Protein AF-A0A347Z9I4-F1 (afdb_monomer_lite)

Sequence (67 aa):
VQEVEAKNLPRGCPDVPFTLTRNNCGISGDGDCKKNYLKKKDKNKTFLSCECKESHEGQFCHCRYKC

pLDDT: mean 78.81, std 12.55, range [41.91, 91.25]

Secondary structure (DSSP, 8-state):
-----TT-S--EEEPPPB--SSS--TTTHHHHHHHHHHHHS-TTS-EEEEEEEEETTEEEEEEEEE-

Structure (mmCIF, N/CA/C/O backbone):
data_AF-A0A347Z9I4-F1
#
_entry.id   AF-A0A347Z9I4-F1
#
loop_
_atom_site.group_PDB
_atom_site.id
_atom_site.type_symbol
_atom_site.label_atom_id
_atom_site.label_alt_id
_atom_site.label_comp_id
_atom_site.label_asym_id
_atom_site.label_entity_id
_atom_site.label_seq_id
_atom_site.pdbx_PDB_ins_code
_atom_site.Cartn_x
_atom_site.Cartn_y
_atom_site.Cartn_z
_atom_site.occupancy
_atom_site.B_iso_or_equiv
_atom_site.auth_seq_id
_atom_site.auth_comp_id
_atom_site.auth_asym_id
_atom_site.auth_atom_id
_atom_site.pdbx_PDB_model_num
ATOM 1 N N . VAL A 1 1 ? 8.777 -25.683 20.983 1.00 44.44 1 VAL A N 1
ATOM 2 C CA . VAL A 1 1 ? 7.881 -25.320 19.861 1.00 44.44 1 VAL A CA 1
ATOM 3 C C . VAL A 1 1 ? 7.462 -23.876 20.069 1.00 44.44 1 VAL A C 1
ATOM 5 O O . VAL A 1 1 ? 6.860 -23.581 21.089 1.00 44.44 1 VAL A O 1
ATOM 8 N N . GLN A 1 2 ? 7.915 -22.967 19.203 1.00 41.91 2 GLN A N 1
ATOM 9 C CA . GLN A 1 2 ? 7.610 -21.538 19.295 1.00 41.91 2 GLN A CA 1
ATOM 10 C C . GLN A 1 2 ? 6.213 -21.284 18.710 1.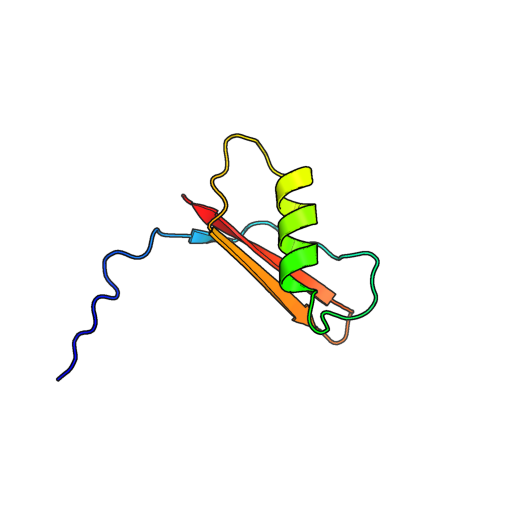00 41.91 2 GLN A C 1
ATOM 12 O O . GLN A 1 2 ? 6.065 -21.168 17.498 1.00 41.91 2 GLN A O 1
ATOM 17 N N . GLU A 1 3 ? 5.184 -21.199 19.551 1.00 49.75 3 GLU A N 1
ATOM 18 C CA . GLU A 1 3 ? 3.890 -20.627 19.157 1.00 49.75 3 GLU A CA 1
ATOM 19 C C . GLU A 1 3 ? 3.963 -19.106 19.330 1.00 49.75 3 GLU A C 1
ATOM 21 O O . GLU A 1 3 ? 3.509 -18.535 20.320 1.00 49.75 3 GLU A O 1
ATOM 26 N N . VAL A 1 4 ? 4.624 -18.444 18.378 1.00 54.91 4 VAL A N 1
ATOM 27 C CA . VAL A 1 4 ? 4.730 -16.981 18.331 1.00 54.91 4 VAL A CA 1
ATOM 28 C C . VAL A 1 4 ? 3.363 -16.410 17.960 1.00 54.91 4 VAL A C 1
ATOM 30 O O . VAL A 1 4 ? 2.986 -16.423 16.795 1.00 54.91 4 VAL A O 1
ATOM 33 N N . GLU A 1 5 ? 2.601 -15.986 18.969 1.00 50.66 5 GLU A N 1
ATOM 34 C CA . GLU A 1 5 ? 1.724 -14.799 19.024 1.00 50.66 5 GLU A CA 1
ATOM 35 C C . GLU A 1 5 ? 1.034 -14.275 17.737 1.00 50.66 5 GLU A C 1
ATOM 37 O O . GLU A 1 5 ? 0.746 -13.089 17.600 1.00 50.66 5 GLU A O 1
ATOM 42 N N . ALA A 1 6 ? 0.630 -15.136 16.803 1.00 54.00 6 ALA A N 1
ATOM 43 C CA . ALA A 1 6 ? -0.116 -14.720 15.611 1.00 54.00 6 ALA A CA 1
ATOM 44 C C . ALA A 1 6 ? -1.582 -14.321 15.904 1.00 54.00 6 ALA A C 1
ATOM 46 O O . ALA A 1 6 ? -2.345 -14.033 14.983 1.00 54.00 6 ALA A O 1
ATOM 47 N N . LYS A 1 7 ? -2.012 -14.320 17.175 1.00 52.47 7 LYS A N 1
ATOM 48 C CA . LYS A 1 7 ? -3.429 -14.199 17.562 1.00 52.47 7 LYS A CA 1
ATOM 49 C C . LYS A 1 7 ? -3.937 -12.763 17.755 1.00 52.47 7 LYS A C 1
ATOM 51 O O . LYS A 1 7 ? -5.145 -12.596 17.862 1.00 52.47 7 LYS A O 1
ATOM 56 N N . ASN A 1 8 ? -3.076 -11.739 17.743 1.00 56.91 8 ASN A N 1
ATOM 57 C CA . ASN A 1 8 ? -3.477 -10.345 18.016 1.00 56.91 8 ASN A CA 1
ATOM 58 C C . ASN A 1 8 ? -3.097 -9.326 16.929 1.00 56.91 8 ASN A C 1
ATOM 60 O O . ASN A 1 8 ? -3.127 -8.119 17.175 1.00 56.91 8 ASN A O 1
ATOM 64 N N . LEU A 1 9 ? -2.767 -9.762 15.710 1.00 60.91 9 LEU A N 1
ATOM 65 C CA . LEU A 1 9 ? -2.648 -8.807 14.607 1.00 60.91 9 LEU A CA 1
ATOM 66 C C . LEU A 1 9 ? -4.058 -8.357 14.189 1.00 60.91 9 LEU A C 1
ATOM 68 O O . LEU A 1 9 ? -4.907 -9.212 13.921 1.00 60.91 9 LEU A O 1
ATOM 72 N N . PRO A 1 10 ? -4.342 -7.039 14.135 1.00 65.56 10 PRO A N 1
ATOM 73 C CA . PRO A 1 10 ? -5.652 -6.547 13.729 1.00 65.56 10 PRO A CA 1
ATOM 74 C C . PRO A 1 10 ? -5.997 -7.116 12.353 1.00 65.56 10 PRO A C 1
ATOM 76 O O . PRO A 1 10 ? -5.184 -7.059 11.425 1.00 65.56 10 PRO A O 1
ATOM 79 N N . ARG A 1 11 ? -7.199 -7.691 12.227 1.00 75.56 11 ARG A N 1
ATOM 80 C CA . ARG A 1 11 ? -7.655 -8.332 10.993 1.00 75.56 11 ARG A CA 1
ATOM 81 C C . ARG A 1 11 ? -7.772 -7.274 9.897 1.00 75.56 11 ARG A C 1
ATOM 83 O O . ARG A 1 11 ? -8.753 -6.546 9.804 1.00 75.56 11 ARG A O 1
ATOM 90 N N . GLY A 1 12 ? -6.731 -7.170 9.078 1.00 81.44 12 GLY A N 1
ATOM 91 C CA . GLY A 1 12 ? -6.691 -6.215 7.984 1.00 81.44 12 GLY A CA 1
ATOM 92 C C . GLY A 1 12 ? -7.495 -6.707 6.791 1.00 81.44 12 GLY A C 1
ATOM 93 O O . GLY A 1 12 ? -7.185 -7.770 6.244 1.00 81.44 12 GLY A O 1
ATOM 94 N N . CYS A 1 13 ? -8.470 -5.921 6.360 1.00 87.12 13 CYS A N 1
ATOM 95 C CA . CYS A 1 13 ? -9.194 -6.140 5.119 1.00 87.12 13 CYS A CA 1
ATOM 96 C C . CYS A 1 13 ? -8.435 -5.502 3.952 1.00 87.12 13 CYS A C 1
ATOM 98 O O . CYS A 1 13 ? -7.968 -4.367 4.091 1.00 87.12 13 CYS A O 1
ATOM 100 N N . PRO A 1 14 ? -8.258 -6.223 2.831 1.00 88.00 14 PRO A N 1
ATOM 101 C CA . PRO A 1 14 ? -7.694 -5.634 1.626 1.00 88.00 14 PRO A CA 1
ATOM 102 C C . PRO A 1 14 ? -8.658 -4.581 1.070 1.00 88.00 14 PRO A C 1
ATOM 104 O O . PRO A 1 14 ? -9.866 -4.806 1.018 1.00 88.00 14 PRO A O 1
ATOM 107 N N . ASP A 1 15 ? -8.120 -3.434 0.671 1.00 87.94 15 ASP A N 1
ATOM 108 C CA . ASP A 1 15 ? -8.841 -2.457 -0.142 1.00 87.94 15 ASP A CA 1
ATOM 109 C C . ASP A 1 15 ? -8.613 -2.734 -1.636 1.00 87.94 15 ASP A C 1
ATOM 111 O O . ASP A 1 15 ? -7.796 -3.583 -2.014 1.00 87.94 15 ASP A O 1
ATOM 115 N N . VAL A 1 16 ? -9.342 -2.017 -2.489 1.00 85.81 16 VAL A N 1
ATOM 116 C CA . VAL A 1 16 ? -9.226 -2.143 -3.943 1.00 85.81 16 VAL A CA 1
ATOM 117 C C . VAL A 1 16 ? -7.817 -1.712 -4.378 1.00 85.81 16 VAL A C 1
ATOM 119 O O . VAL A 1 16 ? -7.389 -0.603 -4.034 1.00 85.81 16 VAL A O 1
ATOM 122 N N . PRO A 1 17 ? -7.082 -2.554 -5.132 1.00 86.19 17 PRO A N 1
ATOM 123 C CA . PRO A 1 17 ? -5.773 -2.185 -5.648 1.00 86.19 17 PRO A CA 1
ATOM 124 C C . PRO A 1 17 ? -5.857 -0.973 -6.577 1.00 86.19 17 PRO A C 1
ATOM 126 O O . PRO A 1 17 ? -6.808 -0.826 -7.343 1.00 86.19 17 PRO A O 1
ATOM 129 N N . PHE A 1 18 ? -4.841 -0.117 -6.546 1.00 87.25 18 PHE A N 1
ATOM 130 C CA . PHE A 1 18 ? -4.750 1.040 -7.438 1.00 87.25 18 PHE A CA 1
ATOM 131 C C . PHE A 1 18 ? -3.319 1.238 -7.928 1.00 87.25 18 PHE A C 1
ATOM 133 O O . PHE A 1 18 ? -2.370 0.822 -7.272 1.00 87.25 18 PHE A O 1
ATOM 140 N N . THR A 1 19 ? -3.148 1.900 -9.066 1.00 85.56 19 THR A N 1
ATOM 141 C CA . THR A 1 19 ? -1.827 2.177 -9.639 1.00 85.56 19 THR A CA 1
ATOM 142 C C . THR A 1 19 ? -1.324 3.559 -9.208 1.00 85.56 19 THR A C 1
ATOM 144 O O . THR A 1 19 ? -2.106 4.488 -8.973 1.00 85.56 19 THR A O 1
ATOM 147 N N . LEU A 1 20 ? -0.004 3.717 -9.084 1.00 77.19 20 LEU A N 1
ATOM 148 C CA . LEU A 1 20 ? 0.626 5.041 -9.005 1.00 77.19 20 LEU A CA 1
ATOM 149 C C . LEU A 1 20 ? 1.080 5.458 -10.401 1.00 77.19 20 LEU A C 1
ATOM 151 O O . LEU A 1 20 ? 1.424 4.609 -11.211 1.00 77.19 20 LEU A O 1
ATOM 155 N N . THR A 1 21 ? 1.160 6.766 -10.646 1.00 72.75 21 THR A N 1
ATOM 156 C CA . THR A 1 21 ? 1.614 7.346 -11.924 1.00 72.75 21 THR A CA 1
ATOM 157 C C . THR A 1 21 ? 3.102 7.110 -12.216 1.00 72.75 21 THR A C 1
ATOM 159 O O . THR A 1 21 ? 3.545 7.325 -13.337 1.00 72.75 21 THR A O 1
ATOM 162 N N . ARG A 1 22 ? 3.900 6.709 -11.216 1.00 66.94 22 ARG A N 1
ATOM 163 C CA . ARG A 1 22 ? 5.285 6.254 -11.440 1.00 66.94 22 ARG A CA 1
ATOM 164 C C . ARG A 1 22 ? 5.277 4.895 -12.162 1.00 66.94 22 ARG A C 1
ATOM 166 O O . ARG A 1 22 ? 4.246 4.246 -12.193 1.00 66.94 22 ARG A O 1
ATOM 173 N N . ASN A 1 23 ? 6.394 4.468 -12.746 1.00 65.44 23 ASN A N 1
ATOM 174 C CA . ASN A 1 23 ? 6.456 3.211 -13.515 1.00 65.44 23 ASN A CA 1
ATOM 175 C C . ASN A 1 23 ? 7.058 2.026 -12.745 1.00 65.44 23 ASN A C 1
ATOM 177 O O . ASN A 1 23 ? 7.045 0.915 -13.265 1.00 65.44 23 ASN A O 1
ATOM 181 N N . ASN A 1 24 ? 7.611 2.254 -11.552 1.00 73.56 24 ASN A N 1
ATOM 182 C CA . ASN A 1 24 ? 8.157 1.204 -10.695 1.00 73.56 24 ASN A CA 1
ATOM 183 C C . ASN A 1 24 ? 7.859 1.401 -9.196 1.00 73.56 24 ASN A C 1
ATOM 185 O O . ASN A 1 24 ? 7.695 2.527 -8.707 1.00 73.56 24 ASN A O 1
ATOM 189 N N . CYS A 1 25 ? 7.834 0.285 -8.462 1.00 79.31 25 CYS A N 1
ATOM 190 C CA . CYS A 1 25 ? 7.694 0.299 -7.007 1.00 79.31 25 CYS A CA 1
ATOM 191 C C . CYS A 1 25 ? 8.978 0.790 -6.327 1.00 79.31 25 CYS A C 1
ATOM 193 O O . CYS A 1 25 ? 8.897 1.515 -5.343 1.00 79.31 25 CYS A O 1
ATOM 195 N N . GLY A 1 26 ? 10.163 0.509 -6.876 1.00 77.75 26 GLY A N 1
ATOM 196 C CA . GLY A 1 26 ? 11.434 1.065 -6.389 1.00 77.75 26 GLY A CA 1
ATOM 197 C C . GLY A 1 26 ? 11.615 1.011 -4.859 1.00 77.75 26 GLY A C 1
ATOM 198 O O . GLY A 1 26 ? 11.058 0.163 -4.172 1.00 77.75 26 GLY A O 1
ATOM 199 N N . ILE A 1 27 ? 12.395 1.944 -4.302 1.00 79.31 27 ILE A N 1
ATOM 200 C CA . ILE A 1 27 ? 12.653 2.018 -2.846 1.00 79.31 27 ILE A CA 1
ATOM 201 C C . ILE A 1 27 ? 11.497 2.707 -2.094 1.00 79.31 27 ILE A C 1
ATOM 203 O O . ILE A 1 27 ? 11.309 2.505 -0.898 1.00 79.31 27 ILE A O 1
ATOM 207 N N . SER A 1 28 ? 10.722 3.555 -2.776 1.00 83.38 28 SER A N 1
ATOM 208 C CA . SER A 1 28 ? 9.714 4.426 -2.147 1.00 83.38 28 SER A CA 1
ATOM 209 C C . SER A 1 28 ? 8.265 4.079 -2.496 1.00 83.38 28 SER A C 1
ATOM 211 O O . SER A 1 28 ? 7.365 4.792 -2.053 1.00 83.38 28 SER A O 1
ATOM 213 N N . GLY A 1 29 ? 8.013 3.007 -3.248 1.00 84.06 29 GLY A N 1
ATOM 214 C CA . GLY A 1 29 ? 6.686 2.639 -3.752 1.00 84.06 29 GLY A CA 1
ATOM 215 C C . GLY A 1 29 ? 5.674 2.415 -2.646 1.00 84.06 29 GLY A C 1
ATOM 216 O O . GLY A 1 29 ? 4.590 2.982 -2.701 1.00 84.06 29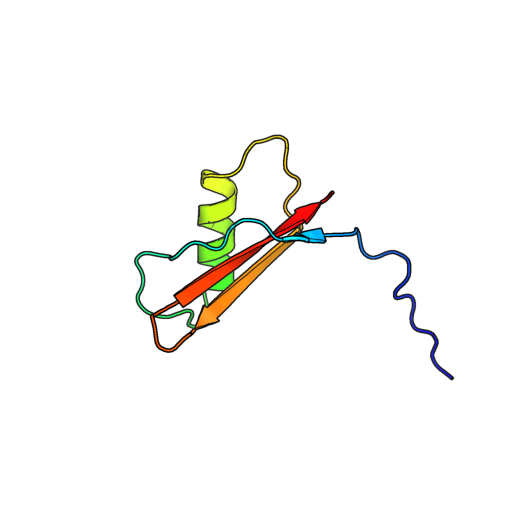 GLY A O 1
ATOM 217 N N . ASP A 1 30 ? 6.042 1.698 -1.585 1.00 87.31 30 ASP A N 1
ATOM 218 C CA . ASP A 1 30 ? 5.163 1.485 -0.427 1.00 87.31 30 ASP A CA 1
ATOM 219 C C . ASP A 1 30 ? 4.777 2.808 0.247 1.00 87.31 30 ASP A C 1
ATOM 221 O O . ASP A 1 30 ? 3.624 3.027 0.635 1.00 87.31 30 ASP A O 1
ATOM 225 N N . GLY A 1 31 ? 5.740 3.729 0.348 1.00 87.62 31 GLY A N 1
ATOM 226 C CA . GLY A 1 31 ? 5.532 5.071 0.883 1.00 87.62 31 GLY A CA 1
ATOM 227 C C . GLY A 1 31 ? 4.618 5.915 -0.004 1.00 87.62 31 GLY A C 1
ATOM 228 O O . GLY A 1 31 ? 3.697 6.568 0.499 1.00 87.62 31 GLY A O 1
ATOM 229 N N . ASP A 1 32 ? 4.824 5.863 -1.319 1.00 88.38 32 ASP A N 1
ATOM 230 C CA . ASP A 1 32 ? 4.004 6.560 -2.310 1.00 88.38 32 ASP A CA 1
ATOM 231 C C . ASP A 1 32 ? 2.575 5.986 -2.358 1.00 88.38 32 ASP A C 1
ATOM 233 O O . ASP A 1 32 ? 1.604 6.757 -2.403 1.00 88.38 32 ASP A O 1
ATOM 237 N N . CYS A 1 33 ? 2.432 4.660 -2.250 1.00 89.12 33 CYS A N 1
ATOM 238 C CA . CYS A 1 33 ? 1.164 3.948 -2.097 1.00 89.12 33 CYS A CA 1
ATOM 239 C C . CYS A 1 33 ? 0.445 4.414 -0.836 1.00 89.12 33 CYS A C 1
ATOM 241 O O . CYS A 1 33 ? -0.694 4.874 -0.910 1.00 89.12 33 CYS A O 1
ATOM 243 N N . LYS A 1 34 ? 1.123 4.393 0.317 1.00 88.94 34 LYS A N 1
ATOM 244 C CA . LYS A 1 34 ? 0.565 4.864 1.588 1.00 88.94 34 LYS A CA 1
ATOM 245 C C . LYS A 1 34 ? 0.121 6.321 1.499 1.00 88.94 34 LYS A C 1
ATOM 247 O O . LYS A 1 34 ? -0.989 6.641 1.915 1.00 88.94 34 LYS A O 1
ATOM 252 N N . LYS A 1 35 ? 0.942 7.216 0.947 1.00 88.25 35 LYS A N 1
ATOM 253 C CA . LYS A 1 35 ? 0.609 8.645 0.834 1.00 88.25 35 LYS A CA 1
ATOM 254 C C . LYS A 1 35 ? -0.603 8.875 -0.068 1.00 88.25 35 LYS A C 1
ATOM 256 O O . LYS A 1 35 ? -1.473 9.668 0.289 1.00 88.25 35 LYS A O 1
ATOM 261 N N . ASN A 1 36 ? -0.683 8.191 -1.209 1.00 87.12 36 ASN A N 1
ATOM 262 C CA . ASN A 1 36 ? -1.842 8.284 -2.101 1.00 87.12 36 ASN A CA 1
ATOM 263 C C . ASN A 1 36 ? -3.096 7.678 -1.476 1.00 87.12 36 ASN A C 1
ATOM 265 O O . ASN A 1 36 ? -4.155 8.303 -1.516 1.00 87.12 36 ASN A O 1
ATOM 269 N N . TYR A 1 37 ? -2.967 6.516 -0.841 1.00 87.06 37 TYR A N 1
ATOM 270 C CA . TYR A 1 37 ? -4.061 5.870 -0.132 1.00 87.06 37 TYR A CA 1
ATOM 271 C C . TYR A 1 37 ? -4.598 6.771 0.982 1.00 87.06 37 TYR A C 1
ATOM 273 O O . TYR A 1 37 ? -5.789 7.037 1.031 1.00 87.06 37 TYR A O 1
ATOM 281 N N . LEU A 1 38 ? -3.732 7.342 1.824 1.00 86.06 38 LEU A N 1
ATOM 282 C CA . LEU A 1 38 ? -4.141 8.253 2.899 1.00 86.06 38 LEU A CA 1
ATOM 283 C C . LEU A 1 38 ? -4.790 9.551 2.390 1.00 86.06 38 LEU A C 1
ATOM 285 O O . LEU A 1 38 ? -5.616 10.114 3.103 1.00 86.06 38 LEU A O 1
ATOM 289 N N . LYS A 1 39 ? -4.446 10.019 1.182 1.00 85.38 39 LYS A N 1
ATOM 290 C CA . LYS A 1 39 ? -5.103 11.171 0.536 1.00 85.38 39 LYS A CA 1
ATOM 291 C C . LYS A 1 39 ? -6.495 10.841 -0.004 1.00 85.38 39 LYS A C 1
ATOM 293 O O . LYS A 1 39 ? -7.355 11.713 0.005 1.00 85.38 39 LYS A O 1
ATOM 298 N N . LYS A 1 40 ? -6.685 9.625 -0.523 1.00 78.88 40 LYS A N 1
ATOM 299 C CA . LYS A 1 40 ? -7.929 9.188 -1.177 1.00 78.88 40 LYS A CA 1
ATOM 300 C C . LYS A 1 40 ? -8.889 8.452 -0.241 1.00 78.88 40 LYS A C 1
ATOM 302 O O . LYS A 1 40 ? -10.062 8.335 -0.573 1.00 78.88 40 LYS A O 1
ATOM 307 N N . LYS A 1 41 ? -8.405 7.915 0.882 1.00 76.06 41 LYS A N 1
ATOM 308 C CA . LYS A 1 41 ? -9.218 7.065 1.753 1.00 76.06 41 LYS A CA 1
ATOM 309 C C . LYS A 1 41 ? -10.309 7.856 2.462 1.00 76.06 41 LYS A C 1
ATOM 311 O O . LYS A 1 41 ? -10.128 9.008 2.858 1.00 76.06 41 LYS A O 1
ATOM 316 N N . ASP A 1 42 ? -11.380 7.139 2.758 1.00 70.50 42 ASP A N 1
ATOM 317 C CA . ASP A 1 42 ? -12.370 7.548 3.737 1.00 70.50 42 ASP A CA 1
ATOM 318 C C . ASP A 1 42 ? -11.731 7.755 5.115 1.00 70.50 42 ASP A C 1
ATOM 320 O O . ASP A 1 42 ? -10.961 6.914 5.600 1.00 70.50 42 ASP A O 1
ATOM 324 N N . LYS A 1 43 ? -12.086 8.857 5.789 1.00 70.94 43 LYS A N 1
ATOM 325 C CA . LYS A 1 43 ? -11.598 9.169 7.147 1.00 70.94 43 LYS A CA 1
ATOM 326 C C . LYS A 1 43 ? -11.975 8.089 8.170 1.00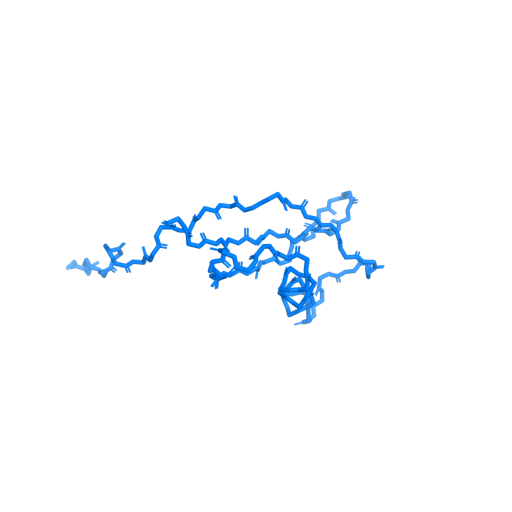 70.94 43 LYS A C 1
ATOM 328 O O . LYS A 1 43 ? -11.307 7.967 9.191 1.00 70.94 43 LYS A O 1
ATOM 333 N N . ASN A 1 44 ? -12.980 7.273 7.853 1.00 72.75 44 ASN A N 1
ATOM 334 C CA . ASN A 1 44 ? -13.481 6.188 8.694 1.00 72.75 44 ASN A CA 1
ATOM 335 C C . ASN A 1 44 ? -12.659 4.889 8.589 1.00 72.75 44 ASN A C 1
ATOM 337 O O . ASN A 1 44 ? -12.834 3.991 9.409 1.00 72.75 44 ASN A O 1
ATOM 341 N N . LYS A 1 45 ? -11.748 4.765 7.610 1.00 80.06 45 LYS A N 1
ATOM 342 C CA . LYS A 1 45 ? -10.899 3.573 7.445 1.00 80.06 45 LYS A CA 1
ATOM 343 C C . LYS A 1 45 ? -9.546 3.765 8.135 1.00 80.06 45 LYS A C 1
ATOM 345 O O . LYS A 1 45 ? -8.712 4.576 7.712 1.00 80.06 45 LYS A O 1
ATOM 350 N N . THR A 1 46 ? -9.273 2.976 9.172 1.00 85.75 46 THR A N 1
ATOM 351 C CA . THR A 1 46 ? -7.957 2.965 9.836 1.00 85.75 46 THR A CA 1
ATOM 352 C C . THR A 1 46 ? -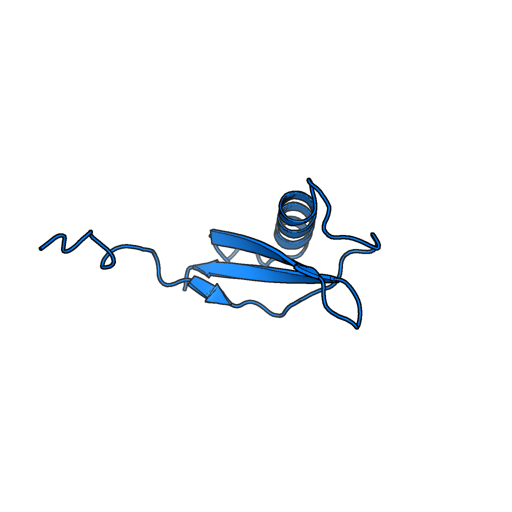6.952 2.223 8.964 1.00 85.75 46 THR A C 1
ATOM 354 O O . THR A 1 46 ? -7.104 1.037 8.704 1.00 85.75 46 THR A O 1
ATOM 357 N N . PHE A 1 47 ? -5.924 2.925 8.493 1.00 86.75 47 PHE A N 1
ATOM 358 C CA . PHE A 1 47 ? -4.872 2.344 7.657 1.00 86.75 47 PHE A CA 1
ATOM 359 C C . PHE A 1 47 ? -4.011 1.368 8.472 1.00 86.75 47 PHE A C 1
ATOM 361 O O . PHE A 1 47 ? -3.658 1.693 9.604 1.00 86.75 47 PHE A O 1
ATOM 368 N N . LEU A 1 48 ? -3.650 0.222 7.888 1.00 89.44 48 LEU A N 1
ATOM 369 C CA . LEU A 1 48 ? -2.726 -0.743 8.494 1.00 89.44 48 LEU A CA 1
ATOM 370 C C . LEU A 1 48 ? -1.404 -0.807 7.726 1.00 89.44 48 LEU A C 1
ATOM 372 O O . LEU A 1 48 ? -0.358 -0.462 8.270 1.00 89.44 48 LEU A O 1
ATOM 376 N N . SER A 1 49 ? -1.451 -1.216 6.460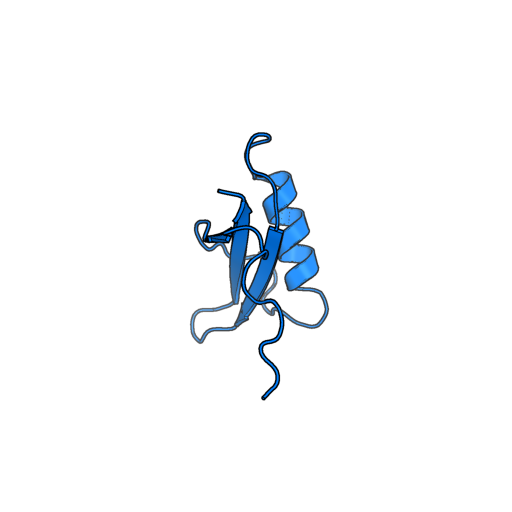 1.00 88.81 49 SER A N 1
ATOM 377 C CA . SER A 1 49 ? -0.268 -1.376 5.609 1.00 88.81 49 SER A CA 1
ATOM 378 C C . SER A 1 49 ? -0.605 -1.106 4.143 1.00 88.81 49 SER A C 1
ATOM 380 O O . SER A 1 49 ? -1.761 -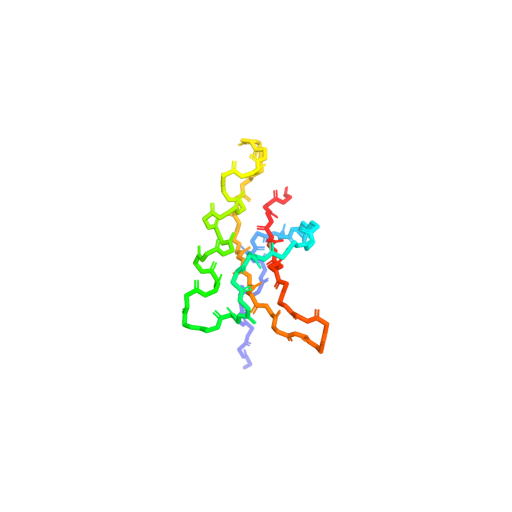1.207 3.739 1.00 88.81 49 SER A O 1
ATOM 382 N N . CYS A 1 50 ? 0.391 -0.722 3.348 1.00 88.38 50 CYS A N 1
ATOM 383 C CA . CYS A 1 50 ? 0.333 -0.750 1.888 1.00 88.38 50 CYS A CA 1
ATOM 384 C C . CYS A 1 50 ? 1.598 -1.442 1.402 1.00 88.38 50 CYS A C 1
ATOM 386 O O . CYS A 1 50 ? 2.667 -1.193 1.954 1.00 88.38 50 CYS A O 1
ATOM 388 N N . GLU A 1 51 ? 1.457 -2.245 0.361 1.00 90.06 51 GLU A N 1
ATOM 389 C CA . GLU A 1 51 ? 2.554 -2.881 -0.356 1.00 90.06 51 GLU A CA 1
ATOM 390 C C . GLU A 1 51 ? 2.431 -2.512 -1.831 1.00 90.06 51 GLU A C 1
ATOM 392 O O . GLU A 1 51 ? 1.349 -2.615 -2.417 1.00 90.06 51 GLU A O 1
ATOM 397 N N . CYS A 1 52 ? 3.523 -2.076 -2.433 1.00 89.31 52 CYS A N 1
ATOM 398 C CA . CYS A 1 52 ? 3.637 -1.874 -3.861 1.00 89.31 52 CYS A CA 1
ATOM 399 C C . CYS A 1 52 ? 4.144 -3.170 -4.491 1.00 89.31 52 CYS A C 1
ATOM 401 O O . CYS A 1 52 ? 5.204 -3.679 -4.128 1.00 89.31 52 CYS A O 1
ATOM 403 N N . LYS A 1 53 ? 3.381 -3.717 -5.435 1.00 89.19 53 LYS A N 1
ATOM 404 C CA . LYS A 1 53 ? 3.738 -4.928 -6.170 1.00 89.19 53 LYS A CA 1
ATOM 405 C C . LYS A 1 53 ? 3.890 -4.611 -7.642 1.00 89.19 53 LYS A C 1
ATOM 407 O O . LYS A 1 53 ? 2.995 -4.031 -8.250 1.00 89.19 53 LYS A O 1
ATOM 412 N N . GLU A 1 54 ? 5.009 -5.026 -8.213 1.00 87.50 54 GLU A N 1
ATOM 413 C CA . GLU A 1 54 ? 5.225 -4.979 -9.654 1.00 87.50 54 GLU A CA 1
ATOM 414 C C . GLU A 1 54 ? 4.651 -6.251 -10.278 1.00 87.50 54 GLU A C 1
ATOM 416 O O . GLU A 1 54 ? 4.781 -7.356 -9.752 1.00 87.50 54 GLU A O 1
ATOM 421 N N . SER A 1 55 ? 3.940 -6.085 -11.379 1.00 81.31 55 SER A N 1
ATOM 422 C CA . SER A 1 55 ? 3.343 -7.140 -12.186 1.00 81.31 55 SER A CA 1
ATOM 423 C C . SER A 1 55 ? 3.668 -6.866 -13.651 1.00 81.31 55 SER A C 1
ATOM 425 O O . SER A 1 55 ? 4.078 -5.766 -14.016 1.00 81.31 55 SER A O 1
ATOM 427 N N . HIS A 1 56 ? 3.472 -7.862 -14.515 1.00 79.00 56 HIS A N 1
ATOM 428 C CA . HIS A 1 56 ? 3.739 -7.712 -15.950 1.00 79.00 56 HIS A CA 1
ATOM 429 C C . HIS A 1 56 ? 2.923 -6.569 -16.594 1.00 79.00 56 HIS A C 1
ATOM 431 O O . HIS A 1 56 ? 3.348 -5.970 -17.574 1.00 79.00 56 HIS A O 1
ATOM 437 N N . GLU A 1 57 ? 1.767 -6.239 -16.014 1.00 76.50 57 GLU A N 1
ATOM 438 C CA . GLU A 1 57 ? 0.868 -5.167 -16.462 1.00 76.50 57 GLU A CA 1
ATOM 439 C C . GLU A 1 57 ? 1.193 -3.787 -15.854 1.00 76.50 57 GLU A C 1
ATOM 441 O O . GLU A 1 57 ? 0.523 -2.802 -16.159 1.00 76.50 57 GLU A O 1
ATOM 446 N N . GLY A 1 58 ? 2.213 -3.694 -14.995 1.00 80.38 58 GLY A N 1
ATOM 447 C CA . GLY A 1 58 ? 2.595 -2.476 -14.280 1.00 80.38 58 GLY A CA 1
ATOM 448 C C . GLY A 1 58 ? 2.612 -2.676 -12.768 1.00 80.38 58 GLY A C 1
ATOM 449 O O . GLY A 1 58 ? 2.724 -3.790 -12.268 1.00 80.38 58 GLY A O 1
ATOM 450 N N . GLN A 1 59 ? 2.512 -1.588 -12.015 1.00 85.06 59 GLN A N 1
ATOM 451 C CA . GLN A 1 59 ? 2.599 -1.620 -10.556 1.00 85.06 59 GLN A CA 1
ATOM 452 C C . GLN A 1 59 ? 1.255 -1.387 -9.877 1.00 85.06 59 GLN A C 1
ATOM 454 O O . GLN A 1 59 ? 0.476 -0.518 -10.278 1.00 85.06 59 GLN A O 1
ATOM 459 N N . PHE A 1 60 ? 1.036 -2.090 -8.777 1.00 88.62 60 PHE A N 1
ATOM 460 C CA . PHE A 1 60 ? -0.204 -2.041 -8.026 1.00 88.62 60 PHE A CA 1
ATOM 461 C C . PHE A 1 60 ? 0.076 -1.833 -6.543 1.00 88.62 60 PHE A C 1
ATOM 463 O O . PHE A 1 60 ? 0.873 -2.533 -5.925 1.00 88.62 60 PHE A O 1
ATOM 470 N N . CYS A 1 61 ? -0.617 -0.865 -5.957 1.00 89.50 61 CYS A N 1
ATOM 471 C CA . CYS A 1 61 ? -0.664 -0.641 -4.525 1.00 89.50 61 CYS A CA 1
ATOM 472 C C . CYS A 1 61 ? -1.752 -1.509 -3.906 1.00 89.50 61 CYS A C 1
ATOM 474 O O . CYS A 1 61 ? -2.941 -1.301 -4.150 1.00 89.50 61 CYS A O 1
ATOM 476 N N . HIS A 1 62 ? -1.345 -2.432 -3.048 1.00 91.25 62 HIS A N 1
ATOM 477 C CA . HIS A 1 62 ? -2.222 -3.268 -2.247 1.00 91.25 62 HIS A CA 1
ATOM 478 C C . HIS A 1 62 ? -2.239 -2.730 -0.823 1.00 91.25 62 HIS A C 1
ATOM 480 O O . HIS A 1 62 ? -1.287 -2.907 -0.068 1.00 91.25 62 HIS A O 1
ATOM 486 N N . CYS A 1 63 ? -3.318 -2.050 -0.450 1.00 89.75 63 CYS A N 1
ATOM 487 C CA . CYS A 1 63 ? -3.459 -1.461 0.875 1.00 89.75 63 CYS A CA 1
ATOM 488 C C . CYS A 1 63 ? -4.448 -2.249 1.727 1.00 89.75 63 CYS A C 1
ATOM 490 O O . CYS A 1 63 ? -5.408 -2.826 1.222 1.00 89.75 63 CYS A O 1
ATOM 492 N N . ARG A 1 64 ? -4.210 -2.272 3.037 1.00 89.88 64 ARG A N 1
ATOM 493 C CA . ARG A 1 64 ? -5.067 -2.911 4.032 1.00 89.88 64 ARG A CA 1
ATOM 494 C C . ARG A 1 64 ? -5.521 -1.883 5.053 1.00 89.88 64 ARG A C 1
ATOM 496 O O . ARG A 1 64 ? -4.747 -1.023 5.489 1.00 89.88 64 ARG A O 1
ATOM 503 N N . TYR A 1 65 ? -6.771 -2.000 5.467 1.00 88.44 65 TYR A N 1
ATOM 504 C CA . TYR A 1 65 ? -7.347 -1.214 6.549 1.00 88.44 65 TYR A CA 1
ATOM 505 C C . TYR A 1 65 ? -7.917 -2.127 7.629 1.00 88.44 65 TYR A C 1
ATOM 507 O O . TYR A 1 65 ? -8.167 -3.309 7.399 1.00 88.44 65 TYR A O 1
ATOM 515 N N . LYS A 1 66 ? -8.097 -1.580 8.828 1.00 86.44 66 LYS A N 1
ATOM 516 C CA . LYS A 1 66 ? -8.733 -2.284 9.934 1.00 86.44 66 LYS A CA 1
ATOM 517 C C . LYS A 1 66 ? -10.223 -2.439 9.635 1.00 86.44 66 LYS A C 1
ATOM 519 O O . LYS A 1 66 ? -10.930 -1.433 9.558 1.00 86.44 66 LYS A O 1
ATOM 524 N N . CYS A 1 67 ? -10.646 -3.687 9.464 1.00 78.12 67 CYS A N 1
ATOM 525 C CA . CYS A 1 67 ? -11.978 -4.113 9.855 1.00 78.12 67 CYS A CA 1
ATOM 526 C C . CYS A 1 67 ? -11.985 -4.250 11.393 1.00 78.12 67 CYS A C 1
ATOM 528 O O . CYS A 1 67 ? -12.994 -3.860 11.998 1.00 78.12 67 CYS A O 1
#

InterPro domains:
  IPR010682 Plant self-incompatibility response [PF06876] (1-65)

Organism: Raphanus sativus (NCBI:txid3726)

Foldseek 3Di:
DDPPDPPPDFPWDKDDKDADPDQDCPPCNQVVLVVVCVVPDDPPWAWDGWDWDQDPVTIIIITTTGD

Radius of gyration: 13.81 Å; chains: 1; bounding box: 26×36×36 Å